Protein AF-A0A3S2UU12-F1 (afdb_monomer)

Structure (mmCIF, N/CA/C/O backbone):
data_AF-A0A3S2UU12-F1
#
_entry.id   AF-A0A3S2UU12-F1
#
loop_
_atom_site.group_PDB
_atom_site.id
_atom_site.type_symbol
_atom_site.label_atom_id
_atom_site.label_alt_id
_atom_site.label_comp_id
_atom_site.label_asym_id
_atom_site.label_entity_id
_atom_site.label_seq_id
_atom_site.pdbx_PDB_ins_code
_atom_site.Cartn_x
_atom_site.Cartn_y
_atom_site.Cartn_z
_atom_site.occupancy
_atom_site.B_iso_or_equiv
_atom_site.auth_seq_id
_atom_site.auth_comp_id
_atom_site.auth_asym_id
_atom_site.auth_atom_id
_atom_site.pdbx_PDB_model_num
ATOM 1 N N . MET A 1 1 ? 35.367 19.017 -12.533 1.00 51.81 1 MET A N 1
ATOM 2 C CA . MET A 1 1 ? 34.346 18.407 -13.404 1.00 51.81 1 MET A CA 1
ATOM 3 C C . MET A 1 1 ? 35.072 17.338 -14.184 1.00 51.81 1 MET A C 1
ATOM 5 O O . MET A 1 1 ? 36.102 17.669 -14.749 1.00 51.81 1 MET A O 1
ATOM 9 N N . LEU A 1 2 ? 34.641 16.083 -14.082 1.00 55.84 2 LEU A N 1
ATOM 10 C CA . LEU A 1 2 ? 35.152 15.020 -14.944 1.00 55.84 2 LEU A CA 1
ATOM 11 C C . LEU A 1 2 ? 34.399 15.168 -16.265 1.00 55.84 2 LEU A C 1
ATOM 13 O O . LEU A 1 2 ? 33.168 15.179 -16.247 1.00 55.84 2 LEU A O 1
ATOM 17 N N . ASP A 1 3 ? 35.117 15.377 -17.361 1.00 75.62 3 ASP A N 1
ATOM 18 C CA . ASP A 1 3 ? 34.500 15.518 -18.677 1.00 75.62 3 ASP A CA 1
ATOM 19 C C . ASP A 1 3 ? 33.794 14.203 -19.044 1.00 75.62 3 ASP A C 1
ATOM 21 O O . ASP A 1 3 ? 34.286 13.119 -18.719 1.00 75.62 3 ASP A O 1
ATOM 25 N N . ASP A 1 4 ? 32.663 14.271 -19.755 1.00 70.88 4 ASP A N 1
ATOM 26 C CA . ASP A 1 4 ? 31.896 13.086 -20.186 1.00 70.88 4 ASP A CA 1
ATOM 27 C C . ASP A 1 4 ? 32.773 12.038 -20.910 1.00 70.88 4 ASP A C 1
ATOM 29 O O . ASP A 1 4 ? 32.498 10.837 -20.880 1.00 70.88 4 ASP A O 1
ATOM 33 N N . ALA A 1 5 ? 33.883 12.484 -21.509 1.00 72.00 5 ALA A N 1
ATOM 34 C CA . ALA A 1 5 ? 34.888 11.646 -22.153 1.00 72.00 5 ALA A CA 1
ATOM 35 C C . ALA A 1 5 ? 35.693 10.755 -21.182 1.00 72.00 5 ALA A C 1
ATOM 37 O O . ALA A 1 5 ? 36.019 9.621 -21.537 1.00 72.00 5 ALA A O 1
ATOM 38 N N . GLU A 1 6 ? 36.019 11.223 -19.972 1.00 74.94 6 GLU A N 1
ATOM 39 C CA . GLU A 1 6 ? 36.690 10.389 -18.960 1.00 74.94 6 GLU A CA 1
ATOM 40 C C . GLU A 1 6 ? 35.740 9.323 -18.406 1.00 74.94 6 GLU A C 1
ATOM 42 O O . GLU A 1 6 ? 36.135 8.168 -18.251 1.00 74.94 6 GLU A O 1
ATOM 47 N N . ALA A 1 7 ? 34.469 9.674 -18.188 1.00 70.62 7 ALA A N 1
ATOM 48 C CA . ALA A 1 7 ? 33.450 8.727 -17.736 1.00 70.62 7 ALA A CA 1
ATOM 49 C C . ALA A 1 7 ? 33.189 7.612 -18.767 1.00 70.62 7 ALA A C 1
ATOM 51 O O . ALA A 1 7 ? 32.983 6.453 -18.396 1.00 70.62 7 ALA A O 1
ATOM 52 N N . ALA A 1 8 ? 33.226 7.944 -20.062 1.00 71.56 8 ALA A N 1
ATOM 53 C CA . ALA A 1 8 ? 33.094 6.967 -21.139 1.00 71.56 8 ALA A CA 1
ATOM 54 C C . ALA A 1 8 ? 34.292 6.004 -21.204 1.00 71.56 8 ALA A C 1
ATOM 56 O O . ALA A 1 8 ? 34.095 4.800 -21.363 1.00 71.56 8 ALA A O 1
ATOM 57 N N . ARG A 1 9 ? 35.522 6.513 -21.031 1.00 73.31 9 ARG A N 1
ATOM 58 C CA . ARG A 1 9 ? 36.742 5.686 -20.980 1.00 73.31 9 ARG A CA 1
ATOM 59 C C . ARG A 1 9 ? 36.743 4.735 -19.789 1.00 73.31 9 ARG A C 1
ATOM 61 O O . ARG A 1 9 ? 36.954 3.545 -19.973 1.00 73.31 9 ARG A O 1
ATOM 68 N N . ALA A 1 10 ? 36.405 5.237 -18.603 1.00 74.25 10 ALA A N 1
ATOM 69 C CA . ALA A 1 10 ? 36.368 4.429 -17.387 1.00 74.25 10 ALA A CA 1
ATOM 70 C C . ALA A 1 10 ? 35.397 3.237 -17.481 1.00 74.25 10 ALA A C 1
ATOM 72 O O . ALA A 1 10 ? 35.695 2.176 -16.950 1.00 74.25 10 ALA A O 1
ATOM 73 N N . ARG A 1 11 ? 34.260 3.384 -18.182 1.00 72.62 11 ARG A N 1
ATOM 74 C CA . ARG A 1 11 ? 33.350 2.258 -18.460 1.00 72.62 11 ARG A CA 1
ATOM 75 C C . ARG A 1 11 ? 33.905 1.267 -19.477 1.00 72.62 11 ARG A C 1
ATOM 77 O O . ARG A 1 11 ? 33.627 0.082 -19.362 1.00 72.62 11 ARG A O 1
ATOM 84 N N . ALA A 1 12 ? 34.601 1.756 -20.501 1.00 71.38 12 ALA A N 1
ATOM 85 C CA . ALA A 1 12 ? 35.148 0.907 -21.555 1.00 71.38 12 ALA A CA 1
ATOM 86 C C . ALA A 1 12 ? 36.307 0.034 -21.049 1.00 71.38 12 ALA A C 1
ATOM 88 O O . ALA A 1 12 ? 36.481 -1.081 -21.531 1.00 71.38 12 ALA A O 1
ATOM 89 N N . ASP A 1 13 ? 37.064 0.539 -20.071 1.00 77.81 13 ASP A N 1
ATOM 90 C CA . ASP A 1 13 ? 38.186 -0.164 -19.443 1.00 77.81 13 ASP A CA 1
ATOM 91 C C . ASP A 1 13 ? 37.767 -1.056 -18.253 1.00 77.81 13 ASP A C 1
ATOM 93 O O . ASP A 1 13 ? 38.618 -1.739 -17.683 1.00 77.81 13 ASP A O 1
ATOM 97 N N . ASP A 1 14 ? 36.483 -1.073 -17.864 1.00 79.25 14 ASP A N 1
ATOM 98 C CA . ASP A 1 14 ? 35.977 -1.902 -16.762 1.00 79.25 14 ASP A CA 1
ATOM 99 C C . ASP A 1 14 ? 35.636 -3.327 -17.254 1.00 79.25 14 ASP A C 1
ATOM 101 O O . ASP A 1 14 ? 34.667 -3.508 -17.999 1.00 79.25 14 ASP A O 1
ATOM 105 N N . PRO A 1 15 ? 36.397 -4.364 -16.849 1.00 72.69 15 PRO A N 1
ATOM 106 C CA . PRO A 1 15 ? 36.143 -5.745 -17.259 1.00 72.69 15 PRO A CA 1
ATOM 107 C C . PRO A 1 15 ? 34.870 -6.352 -16.643 1.00 72.69 15 PRO A C 1
ATOM 109 O O . PRO A 1 15 ? 34.442 -7.411 -17.100 1.00 72.69 15 PRO A O 1
ATOM 112 N N . ASP A 1 16 ? 34.275 -5.712 -15.628 1.00 79.31 16 ASP A N 1
ATOM 113 C CA . ASP A 1 16 ? 33.001 -6.100 -14.997 1.00 79.31 16 ASP A CA 1
ATOM 114 C C . ASP A 1 16 ? 31.812 -5.304 -15.577 1.00 79.31 16 ASP A C 1
ATOM 116 O O . ASP A 1 16 ? 30.660 -5.450 -15.155 1.00 79.31 16 ASP A O 1
ATOM 120 N N . ALA A 1 17 ? 32.060 -4.446 -16.577 1.00 75.06 17 ALA A N 1
ATOM 121 C CA . ALA A 1 17 ? 30.989 -3.776 -17.293 1.00 75.06 17 ALA A CA 1
ATOM 122 C C . ALA A 1 17 ? 30.105 -4.823 -17.979 1.00 75.06 17 ALA A C 1
ATOM 124 O O . ALA A 1 17 ? 30.531 -5.542 -18.886 1.00 75.06 17 ALA A O 1
ATOM 125 N N . ALA A 1 18 ? 28.846 -4.891 -17.545 1.00 7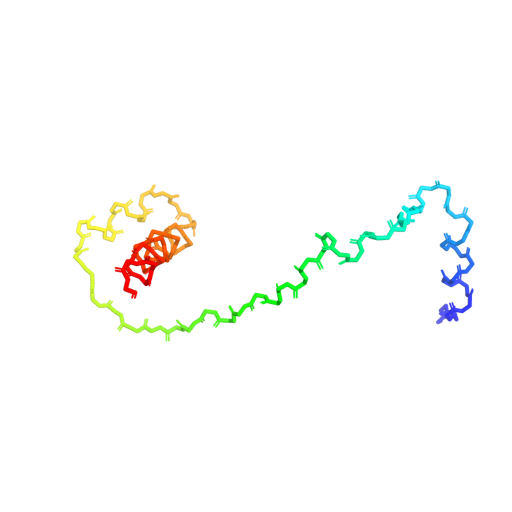4.19 18 ALA A N 1
ATOM 126 C CA . ALA A 1 18 ? 27.868 -5.800 -18.115 1.00 74.19 18 ALA A CA 1
ATOM 127 C C . ALA A 1 18 ? 27.763 -5.584 -19.634 1.00 74.19 18 ALA A C 1
ATOM 129 O O . ALA A 1 18 ? 27.297 -4.540 -20.096 1.00 74.19 18 ALA A O 1
ATOM 130 N N . GLN A 1 19 ? 28.179 -6.586 -20.410 1.00 73.88 19 GLN A N 1
ATOM 131 C CA . GLN A 1 19 ? 27.888 -6.635 -21.836 1.00 73.88 19 GLN A CA 1
ATOM 132 C C . GLN A 1 19 ? 26.395 -6.905 -22.004 1.00 73.88 19 GLN A C 1
ATOM 134 O O . GLN A 1 19 ? 25.874 -7.917 -21.527 1.00 73.88 19 GLN A O 1
ATOM 139 N N . THR A 1 20 ? 25.689 -5.992 -22.666 1.00 75.75 20 THR A N 1
ATOM 140 C CA . THR A 1 20 ? 24.330 -6.274 -23.121 1.00 75.75 20 THR A CA 1
ATOM 141 C C . THR A 1 20 ? 24.395 -7.322 -24.233 1.00 75.75 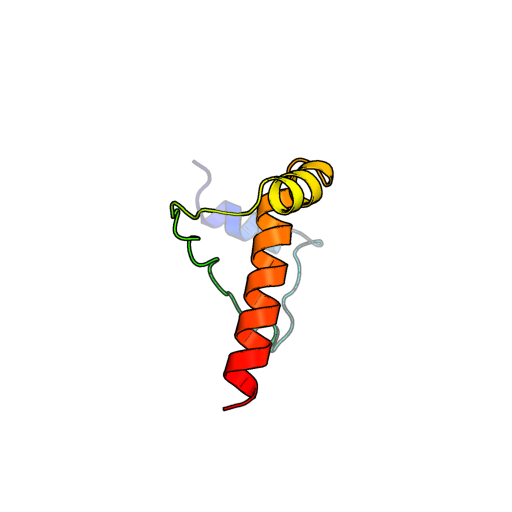20 THR A C 1
ATOM 143 O O . THR A 1 20 ? 25.317 -7.325 -25.047 1.00 75.75 20 THR A O 1
ATOM 146 N N . TYR A 1 21 ? 23.437 -8.246 -24.255 1.00 80.56 21 TYR A N 1
ATOM 147 C CA . TYR A 1 21 ? 23.298 -9.231 -25.329 1.00 80.56 21 TYR A CA 1
ATOM 148 C C . TYR A 1 21 ? 22.254 -8.749 -26.342 1.00 80.56 21 TYR A C 1
ATOM 150 O O . TYR A 1 21 ? 21.327 -8.029 -25.983 1.00 80.56 21 TYR A O 1
ATOM 158 N N . GLU A 1 22 ? 22.395 -9.127 -27.610 1.00 82.25 22 GLU A N 1
ATOM 159 C CA . GLU A 1 22 ? 21.450 -8.756 -28.672 1.00 82.25 22 GLU A CA 1
ATOM 160 C C . GLU A 1 22 ? 20.024 -9.233 -28.328 1.00 82.25 22 GLU A C 1
ATOM 162 O O . GLU A 1 22 ? 19.831 -10.381 -27.925 1.00 82.25 22 GLU A O 1
ATOM 167 N N . GLY A 1 23 ? 19.031 -8.341 -28.427 1.00 79.75 23 GLY A N 1
ATOM 168 C CA . GLY A 1 23 ? 17.637 -8.627 -28.055 1.00 79.75 23 GLY A CA 1
ATOM 169 C C . GLY A 1 23 ? 17.302 -8.482 -26.563 1.00 79.75 23 GLY A C 1
ATOM 170 O O . GLY A 1 23 ? 16.168 -8.746 -26.170 1.00 79.75 23 GLY A O 1
ATOM 171 N N . TRP A 1 24 ? 18.237 -8.036 -25.712 1.00 80.75 24 TRP A N 1
ATOM 172 C CA . TRP A 1 24 ? 17.946 -7.756 -24.294 1.00 80.75 24 TRP A CA 1
ATOM 173 C C . TRP A 1 24 ? 16.812 -6.729 -24.099 1.00 80.75 24 TRP A C 1
ATOM 175 O O . TRP A 1 24 ? 16.102 -6.784 -23.096 1.00 80.75 24 TRP A O 1
ATOM 185 N N . GLU A 1 25 ? 16.637 -5.811 -25.052 1.00 76.88 25 GLU A N 1
ATOM 186 C CA . GLU A 1 25 ? 15.594 -4.781 -25.054 1.00 76.88 25 GLU A CA 1
ATOM 187 C C . GLU A 1 25 ? 14.171 -5.343 -25.165 1.00 76.88 25 GLU A C 1
ATOM 189 O O . GLU A 1 25 ? 13.271 -4.829 -24.500 1.00 76.88 25 GLU A O 1
ATOM 194 N N . ASP A 1 26 ? 13.969 -6.441 -25.898 1.00 79.31 26 ASP A N 1
ATOM 195 C CA . ASP A 1 26 ? 12.661 -7.102 -26.0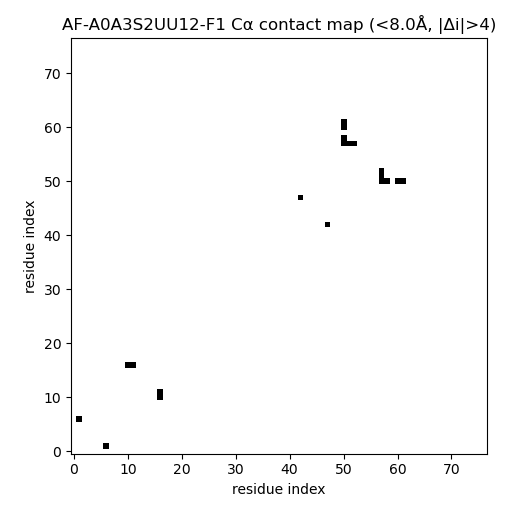06 1.00 79.31 26 ASP A CA 1
ATOM 196 C C . ASP A 1 26 ? 12.261 -7.815 -24.702 1.00 79.31 26 ASP A C 1
ATOM 198 O O . ASP A 1 26 ? 11.079 -8.027 -24.422 1.00 79.31 26 ASP A O 1
ATOM 202 N N . THR A 1 27 ? 13.243 -8.150 -23.861 1.00 70.12 27 THR A N 1
ATOM 203 C CA . THR A 1 27 ? 13.034 -8.773 -22.546 1.00 70.12 27 THR A CA 1
ATOM 204 C C . THR A 1 27 ? 12.731 -7.746 -21.450 1.00 70.12 27 THR A C 1
ATOM 206 O O . THR A 1 27 ? 12.272 -8.115 -20.364 1.00 70.12 27 THR A O 1
ATOM 209 N N . VAL A 1 28 ? 12.987 -6.456 -21.696 1.00 68.12 28 VAL A N 1
ATOM 210 C CA . VAL A 1 28 ? 12.854 -5.390 -20.697 1.00 68.12 28 VAL A CA 1
ATOM 211 C C . VAL A 1 28 ? 11.646 -4.516 -21.018 1.00 68.12 28 VAL A C 1
ATOM 213 O O . VAL A 1 28 ? 11.714 -3.532 -21.746 1.00 68.12 28 VAL A O 1
ATOM 216 N N . THR A 1 29 ? 10.517 -4.812 -20.376 1.00 66.50 29 THR A N 1
ATOM 217 C CA . THR A 1 29 ? 9.405 -3.856 -20.323 1.00 66.50 29 THR A CA 1
ATOM 218 C C . THR A 1 29 ? 9.684 -2.819 -19.233 1.00 66.50 29 THR A C 1
ATOM 220 O O . THR A 1 29 ? 9.463 -3.073 -18.047 1.00 66.50 29 THR A O 1
ATOM 223 N N . LEU A 1 30 ? 10.149 -1.629 -19.625 1.00 57.25 30 LEU A N 1
ATOM 224 C CA . LEU A 1 30 ? 10.230 -0.460 -18.741 1.00 57.25 30 LEU A CA 1
ATOM 225 C C . LEU A 1 30 ? 8.817 0.070 -18.452 1.00 57.25 30 LEU A C 1
ATOM 227 O O . LEU A 1 30 ? 8.395 1.099 -18.976 1.00 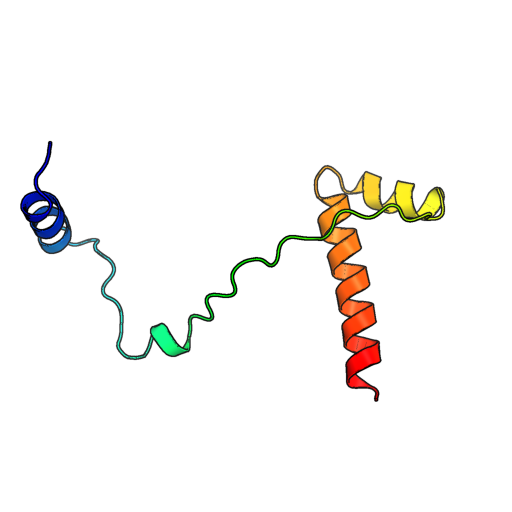57.25 30 LEU A O 1
ATOM 231 N N . SER A 1 31 ? 8.061 -0.627 -17.604 1.00 59.16 31 SER A N 1
ATOM 232 C CA . SER A 1 31 ? 6.852 -0.041 -17.031 1.00 59.16 31 SER A CA 1
ATOM 233 C C . SER A 1 31 ? 7.284 0.955 -15.962 1.00 59.16 31 SER A C 1
ATOM 235 O O . SER A 1 31 ? 7.673 0.568 -14.858 1.00 59.16 31 SER A O 1
ATOM 237 N N . LEU A 1 32 ? 7.201 2.250 -16.271 1.00 58.66 32 LEU A N 1
ATOM 238 C CA . LEU A 1 32 ? 7.233 3.282 -15.238 1.00 58.66 32 LEU A CA 1
ATOM 239 C C . LEU A 1 32 ? 6.149 2.936 -14.201 1.00 58.66 32 LEU A C 1
ATOM 241 O O . LEU A 1 32 ? 5.021 2.624 -14.598 1.00 58.66 32 LEU A O 1
ATOM 245 N N . PRO A 1 33 ? 6.459 2.924 -12.891 1.00 62.16 33 PRO A N 1
ATOM 246 C CA . PRO A 1 33 ? 5.449 2.646 -11.887 1.00 62.16 33 PRO A CA 1
ATOM 247 C C . PRO A 1 33 ? 4.406 3.759 -11.957 1.00 62.16 33 PRO A C 1
ATOM 249 O O . PRO A 1 33 ? 4.693 4.907 -11.616 1.00 62.16 33 PRO A O 1
ATOM 252 N N . GLU A 1 34 ? 3.202 3.427 -12.420 1.00 68.56 34 GLU A N 1
ATOM 253 C CA . GLU A 1 34 ? 2.096 4.375 -12.396 1.00 68.56 34 GLU A CA 1
ATOM 254 C C . GLU A 1 34 ? 1.885 4.823 -10.945 1.00 68.56 34 GLU A C 1
ATOM 256 O O . GLU A 1 34 ? 1.845 4.009 -10.010 1.00 68.56 34 GLU A O 1
ATOM 261 N N . THR A 1 35 ? 1.828 6.137 -10.731 1.00 74.50 35 THR A N 1
ATOM 262 C CA . THR A 1 35 ? 1.679 6.686 -9.389 1.00 74.50 35 THR A CA 1
ATOM 263 C C . THR A 1 35 ? 0.320 6.274 -8.8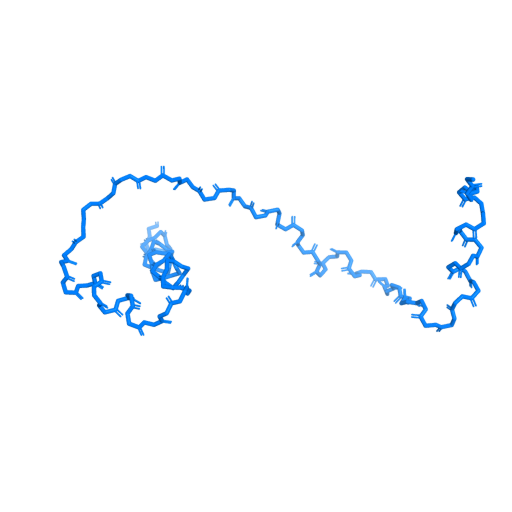38 1.00 74.50 35 THR A C 1
ATOM 265 O O . THR A 1 35 ? -0.738 6.635 -9.354 1.00 74.50 35 THR A O 1
ATOM 268 N N . LYS A 1 36 ? 0.342 5.482 -7.762 1.00 81.81 36 LYS A N 1
ATOM 269 C CA . LYS A 1 36 ? -0.878 5.049 -7.078 1.00 81.81 36 LYS A CA 1
ATOM 270 C C . LYS A 1 36 ? -1.675 6.284 -6.660 1.00 81.81 36 LYS A C 1
ATOM 272 O O . LYS A 1 36 ? -1.144 7.176 -5.999 1.00 81.81 36 LYS A O 1
ATOM 277 N N . LYS A 1 37 ? -2.958 6.321 -7.011 1.00 85.94 37 LYS A N 1
ATOM 278 C CA . LYS A 1 37 ? -3.853 7.408 -6.604 1.00 85.94 37 LYS A CA 1
ATOM 279 C C . LYS A 1 37 ? -4.189 7.259 -5.123 1.00 85.94 37 LYS A C 1
ATOM 281 O O . LYS A 1 37 ? -4.690 6.219 -4.700 1.00 85.94 37 LYS A O 1
ATOM 286 N N . GLN A 1 38 ? -3.931 8.299 -4.334 1.00 88.81 38 GLN A N 1
ATOM 287 C CA . GLN A 1 38 ? -4.376 8.348 -2.945 1.00 88.81 38 GLN A CA 1
ATOM 288 C C . GLN A 1 38 ? -5.879 8.642 -2.907 1.00 88.81 38 GLN A C 1
ATOM 290 O O . GLN A 1 38 ? -6.324 9.688 -3.375 1.00 88.81 38 GLN A O 1
ATOM 295 N N . ILE A 1 39 ? -6.651 7.721 -2.335 1.00 88.50 39 ILE A N 1
ATOM 296 C CA . ILE A 1 39 ? -8.100 7.856 -2.159 1.00 88.50 39 ILE A CA 1
ATOM 297 C C . ILE A 1 39 ? -8.489 7.631 -0.697 1.00 88.50 39 ILE A C 1
ATOM 299 O O . ILE A 1 39 ? -7.765 6.983 0.061 1.00 88.50 39 ILE A O 1
ATOM 303 N N . THR A 1 40 ? -9.660 8.130 -0.305 1.00 92.19 40 THR A N 1
ATOM 304 C CA . THR A 1 40 ? -10.298 7.773 0.967 1.00 92.19 40 THR A CA 1
ATOM 305 C C . THR A 1 40 ? -11.324 6.672 0.716 1.00 92.19 40 THR A C 1
ATOM 307 O O . THR A 1 40 ? -12.305 6.890 0.012 1.00 92.19 40 THR A O 1
ATOM 310 N N . LEU A 1 41 ? -11.105 5.494 1.300 1.00 91.12 41 LEU A N 1
ATOM 311 C CA . LEU A 1 41 ? -12.000 4.337 1.218 1.00 91.12 41 LEU A CA 1
ATOM 312 C C . LEU A 1 41 ? -12.360 3.868 2.631 1.00 91.12 41 LEU A C 1
ATOM 314 O O . LEU A 1 41 ? -11.503 3.843 3.515 1.00 91.12 41 LEU A O 1
ATOM 318 N N . ARG A 1 42 ? -13.622 3.482 2.841 1.00 95.12 42 ARG A N 1
ATOM 319 C CA . ARG A 1 42 ? -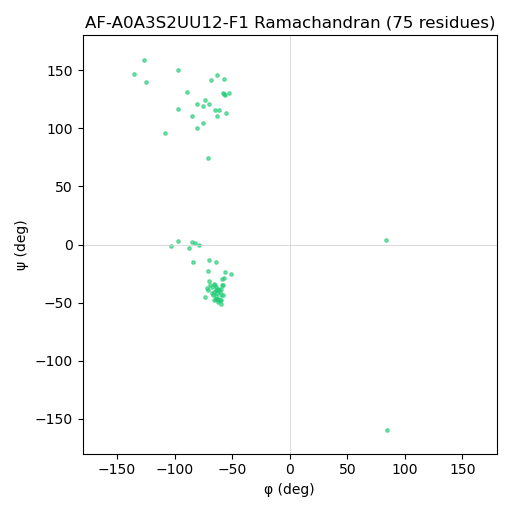14.064 2.818 4.075 1.00 95.12 42 ARG A CA 1
ATOM 320 C C . ARG A 1 42 ? -13.894 1.310 3.919 1.00 95.12 42 ARG A C 1
ATOM 322 O O . ARG A 1 42 ? -14.313 0.754 2.911 1.00 95.12 42 ARG A O 1
ATOM 329 N N . VAL A 1 43 ? -13.284 0.680 4.914 1.00 94.62 43 VAL A N 1
ATOM 330 C CA . VAL A 1 43 ? -13.026 -0.763 4.977 1.00 94.62 43 VAL A CA 1
ATOM 331 C C . VAL A 1 43 ? -13.382 -1.231 6.383 1.00 94.62 43 VAL A C 1
ATOM 333 O O . VAL A 1 43 ? -13.192 -0.471 7.338 1.00 94.62 43 VAL A O 1
ATOM 336 N N . ASP A 1 44 ? -13.884 -2.457 6.511 1.00 97.88 44 ASP A N 1
ATOM 337 C CA . ASP A 1 44 ? -14.194 -3.048 7.811 1.00 97.88 44 ASP A CA 1
ATOM 338 C C . ASP A 1 44 ? -12.964 -3.085 8.722 1.00 97.88 44 ASP A C 1
ATOM 340 O O . ASP A 1 44 ? -11.828 -3.319 8.289 1.00 97.88 44 ASP A O 1
ATOM 344 N N . ALA A 1 45 ? -13.197 -2.849 10.015 1.00 97.44 45 ALA A N 1
ATOM 345 C CA . ALA A 1 45 ? -12.130 -2.735 11.003 1.00 97.44 45 ALA A CA 1
ATOM 346 C C . ALA A 1 45 ? -11.318 -4.033 11.134 1.00 97.44 45 ALA A C 1
ATOM 348 O O . ALA A 1 45 ? -10.095 -3.976 11.258 1.00 97.44 45 ALA A O 1
ATOM 349 N N . GLU A 1 46 ? -11.978 -5.193 11.060 1.00 98.06 46 GLU A N 1
ATOM 350 C CA . GLU A 1 46 ? -11.318 -6.501 11.126 1.00 98.06 46 GLU A CA 1
ATOM 351 C C . GLU A 1 46 ? -10.405 -6.745 9.918 1.00 98.06 46 GLU A C 1
ATOM 353 O O . GLU A 1 46 ? -9.266 -7.184 10.078 1.00 98.06 46 GLU A O 1
ATOM 358 N N . VAL A 1 47 ? -10.856 -6.359 8.721 1.00 97.19 47 VAL A N 1
ATOM 359 C CA . VAL A 1 47 ? -10.096 -6.508 7.476 1.00 97.19 47 VAL A CA 1
ATOM 360 C C . VAL A 1 47 ? -8.862 -5.615 7.522 1.00 97.19 47 VAL A C 1
ATOM 362 O O . VAL A 1 47 ? -7.745 -6.071 7.265 1.00 97.19 47 VAL A O 1
ATOM 365 N N . LEU A 1 48 ? -9.030 -4.347 7.914 1.00 96.25 48 LEU A N 1
ATOM 366 C CA . LEU A 1 48 ? -7.903 -3.428 8.062 1.00 96.25 48 LEU A CA 1
ATOM 367 C C . LEU A 1 48 ? -6.922 -3.900 9.146 1.00 96.25 48 LEU A C 1
ATOM 369 O O . LEU A 1 48 ? -5.708 -3.774 8.965 1.00 96.25 48 LEU A O 1
ATOM 373 N N . GLY A 1 49 ? -7.434 -4.444 10.253 1.00 97.62 49 GLY A N 1
ATOM 374 C CA . GLY A 1 49 ? -6.633 -5.028 11.327 1.00 97.62 49 GLY A CA 1
ATOM 375 C C . GLY A 1 49 ? -5.779 -6.197 10.838 1.00 97.62 49 GLY A C 1
ATOM 376 O O . GLY A 1 49 ? -4.569 -6.204 11.072 1.00 97.62 49 GLY A O 1
ATOM 377 N N . TRP A 1 50 ? -6.384 -7.121 10.087 1.00 97.62 50 TRP A N 1
ATOM 378 C CA . TRP A 1 50 ? -5.690 -8.260 9.489 1.00 97.62 50 TRP A CA 1
ATOM 379 C C . TRP A 1 50 ? -4.582 -7.812 8.535 1.00 97.62 50 TRP A C 1
ATOM 381 O O . TRP A 1 50 ? -3.446 -8.251 8.667 1.00 97.62 50 TRP A O 1
ATOM 391 N N . TYR A 1 51 ? -4.835 -6.866 7.625 1.00 97.50 51 TYR A N 1
ATOM 392 C CA . TYR A 1 51 ? -3.763 -6.371 6.755 1.00 97.50 51 TYR A CA 1
ATOM 393 C C . TYR A 1 51 ? -2.646 -5.706 7.569 1.00 97.50 51 TYR A C 1
ATOM 395 O O . TYR A 1 51 ? -1.474 -6.029 7.372 1.00 97.50 51 TYR A O 1
ATOM 403 N N . ARG A 1 52 ? -2.974 -4.830 8.528 1.00 96.62 52 ARG A N 1
ATOM 404 C CA . ARG A 1 52 ? -1.969 -4.138 9.358 1.00 96.62 52 ARG A CA 1
ATOM 405 C C . ARG A 1 52 ? -1.075 -5.087 10.155 1.00 96.62 52 ARG A C 1
ATOM 407 O O . ARG A 1 52 ? 0.086 -4.737 10.376 1.00 96.62 52 ARG A O 1
ATOM 414 N N . SER A 1 53 ? -1.555 -6.272 10.541 1.00 97.38 53 SER A N 1
ATOM 415 C CA . SER A 1 53 ? -0.726 -7.260 11.247 1.00 97.38 53 SER A CA 1
ATOM 416 C C . SER A 1 53 ? 0.441 -7.794 10.403 1.00 97.38 53 SER A C 1
ATOM 418 O O . SER A 1 53 ? 1.386 -8.338 10.963 1.00 97.38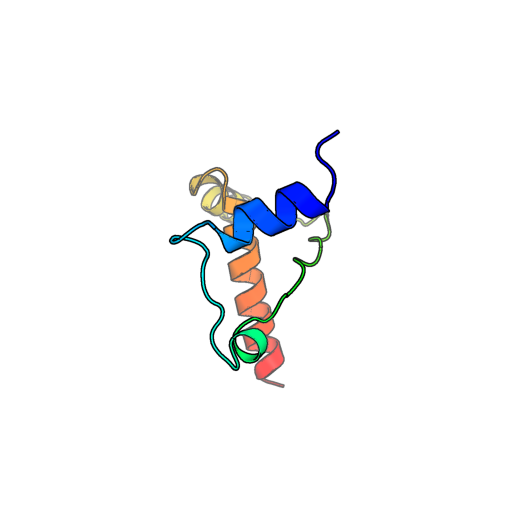 53 SER A O 1
ATOM 420 N N . HIS A 1 54 ? 0.428 -7.591 9.079 1.00 93.94 54 HIS A N 1
ATOM 421 C CA . HIS A 1 54 ? 1.513 -7.966 8.161 1.00 93.94 54 HIS A CA 1
ATOM 422 C C . HIS A 1 54 ? 2.653 -6.925 8.109 1.00 93.94 54 HIS A C 1
ATOM 424 O O . HIS A 1 54 ? 3.616 -7.082 7.357 1.00 93.94 54 HIS A O 1
ATOM 430 N N . GLY A 1 55 ? 2.570 -5.844 8.894 1.00 94.06 55 GLY A N 1
ATOM 431 C CA . GLY A 1 55 ? 3.627 -4.838 9.023 1.00 94.06 55 GLY A CA 1
ATOM 432 C C . GLY A 1 55 ? 3.605 -3.750 7.943 1.00 94.06 55 GLY A C 1
ATOM 433 O O . GLY A 1 55 ? 2.588 -3.489 7.304 1.00 94.06 55 GLY A O 1
ATOM 434 N N . LYS A 1 56 ? 4.745 -3.067 7.742 1.00 88.38 56 LYS A N 1
ATOM 435 C CA . LYS A 1 56 ? 4.870 -1.835 6.923 1.00 88.38 56 LYS A CA 1
ATOM 436 C C . LYS A 1 56 ? 4.387 -1.990 5.469 1.00 88.38 56 LYS A C 1
ATOM 438 O O . LYS A 1 56 ? 4.006 -1.004 4.845 1.00 88.38 56 LYS A O 1
ATOM 443 N N . GLY A 1 57 ? 4.371 -3.214 4.940 1.00 92.44 57 GLY A N 1
ATOM 444 C CA . GLY A 1 57 ? 3.945 -3.531 3.574 1.00 92.44 57 GLY A CA 1
ATOM 445 C C . GLY A 1 57 ? 2.439 -3.735 3.380 1.00 92.44 57 GLY A C 1
ATOM 446 O O . GLY A 1 57 ? 2.027 -4.037 2.261 1.00 92.44 57 GLY A O 1
ATOM 447 N N . TYR A 1 58 ? 1.609 -3.577 4.418 1.00 96.19 58 TYR A N 1
ATOM 448 C CA . TYR A 1 58 ? 0.201 -3.985 4.352 1.00 96.19 58 TYR A CA 1
ATOM 449 C C . TYR A 1 58 ? -0.605 -3.320 3.229 1.00 96.19 58 TYR A C 1
ATOM 451 O O . TYR A 1 58 ? -1.456 -3.965 2.625 1.00 96.19 58 TYR A O 1
ATOM 459 N N . GLN A 1 59 ? -0.328 -2.052 2.902 1.00 93.06 59 GLN A N 1
ATOM 460 C CA . GLN A 1 59 ? -1.017 -1.357 1.807 1.00 93.06 59 GLN A CA 1
ATOM 461 C C . GLN A 1 59 ? -0.630 -1.923 0.438 1.00 93.06 59 GLN A C 1
ATOM 463 O O . GLN A 1 59 ? -1.467 -2.000 -0.457 1.00 93.06 59 GLN A O 1
ATOM 468 N N . THR A 1 60 ? 0.626 -2.345 0.270 1.00 92.88 60 THR A N 1
ATOM 469 C CA . THR A 1 60 ? 1.087 -3.012 -0.953 1.00 92.88 60 THR A CA 1
ATOM 470 C C . THR A 1 60 ? 0.412 -4.368 -1.109 1.00 92.88 60 THR A C 1
ATOM 472 O O . THR A 1 60 ? -0.069 -4.667 -2.200 1.00 92.88 60 THR A O 1
ATOM 475 N N . LEU A 1 61 ? 0.308 -5.141 -0.023 1.00 93.81 61 LEU A N 1
ATOM 476 C CA . LEU A 1 61 ? -0.399 -6.422 -0.013 1.00 93.81 61 LEU A CA 1
ATOM 477 C C . LEU A 1 61 ? -1.891 -6.240 -0.329 1.00 93.81 61 LEU A C 1
ATOM 479 O O . LEU A 1 61 ? -2.413 -6.891 -1.228 1.00 93.81 61 LEU A O 1
ATOM 483 N N . MET A 1 62 ? -2.556 -5.302 0.348 1.00 95.12 62 MET A N 1
ATOM 484 C CA . MET A 1 62 ? -3.965 -4.982 0.110 1.00 95.12 62 MET A CA 1
ATOM 485 C C . MET A 1 62 ? -4.207 -4.568 -1.347 1.00 95.12 62 MET A C 1
ATOM 487 O O . MET A 1 62 ? -5.136 -5.053 -1.985 1.00 95.12 62 MET A O 1
ATOM 491 N N . ASN A 1 63 ? -3.332 -3.734 -1.916 1.00 93.94 63 ASN A N 1
ATOM 492 C CA . ASN A 1 63 ? -3.420 -3.345 -3.320 1.00 93.94 63 ASN A CA 1
ATOM 493 C C . ASN A 1 63 ? -3.217 -4.528 -4.281 1.00 93.94 63 ASN A C 1
ATOM 495 O O . ASN A 1 63 ? -3.895 -4.596 -5.301 1.00 93.94 63 ASN A O 1
ATOM 499 N N . ALA A 1 64 ? -2.298 -5.451 -3.981 1.00 93.75 64 ALA A N 1
ATOM 500 C CA . ALA A 1 64 ? -2.072 -6.638 -4.806 1.00 93.75 64 ALA A CA 1
ATOM 501 C C . ALA A 1 64 ? -3.313 -7.544 -4.852 1.00 93.75 64 ALA A C 1
ATOM 503 O O . ALA A 1 64 ? -3.695 -8.004 -5.926 1.00 93.75 64 ALA A O 1
ATOM 504 N N . VAL A 1 65 ? -3.985 -7.729 -3.712 1.00 94.38 65 VAL A N 1
ATOM 505 C CA . VAL A 1 65 ? -5.237 -8.499 -3.635 1.00 94.38 65 VAL A CA 1
ATOM 506 C C . VAL A 1 65 ? -6.352 -7.829 -4.442 1.00 94.38 65 VAL A C 1
ATOM 508 O O . VAL A 1 65 ? -7.009 -8.491 -5.245 1.00 94.38 65 VAL A O 1
ATOM 511 N N . LEU A 1 66 ? -6.537 -6.513 -4.287 1.00 93.56 66 LEU A N 1
ATOM 512 C CA . LEU A 1 66 ? -7.533 -5.757 -5.057 1.00 93.56 66 LEU A CA 1
ATOM 513 C C . LEU A 1 66 ? -7.265 -5.823 -6.567 1.00 93.56 66 LEU A C 1
ATOM 515 O O . LEU A 1 66 ? -8.201 -5.999 -7.347 1.00 93.56 66 LEU A O 1
ATOM 519 N N . LYS A 1 67 ? -5.994 -5.731 -6.975 1.00 91.75 67 LYS A N 1
ATOM 520 C CA . LYS A 1 67 ? -5.582 -5.860 -8.377 1.00 91.75 67 LYS A CA 1
ATOM 521 C C . LYS A 1 67 ? -5.908 -7.247 -8.933 1.00 91.75 67 LYS A C 1
ATOM 523 O O . LYS A 1 67 ? -6.534 -7.326 -9.982 1.00 91.75 67 LYS A O 1
ATOM 528 N N . GLY A 1 68 ? -5.569 -8.317 -8.213 1.00 92.06 68 GLY A N 1
ATOM 529 C CA . GLY A 1 68 ? -5.874 -9.682 -8.652 1.00 92.06 68 GLY A CA 1
ATOM 530 C C . GLY A 1 68 ? -7.378 -9.937 -8.801 1.00 92.06 68 GLY A C 1
ATOM 531 O O . GLY A 1 68 ? -7.810 -10.551 -9.775 1.00 92.06 68 GLY A O 1
ATOM 532 N N . TYR A 1 69 ? -8.196 -9.406 -7.885 1.00 93.75 69 TYR A N 1
ATOM 533 C CA . TYR A 1 69 ? -9.656 -9.472 -8.009 1.00 93.75 69 TYR A CA 1
ATOM 534 C C . TYR A 1 69 ? -10.171 -8.706 -9.237 1.00 93.75 69 TYR A C 1
ATOM 536 O O . TYR A 1 69 ? -11.015 -9.218 -9.974 1.00 93.75 69 TYR A O 1
ATOM 544 N N . MET A 1 70 ? -9.651 -7.497 -9.482 1.00 93.31 70 MET A N 1
ATOM 545 C CA . MET A 1 70 ? -9.984 -6.703 -10.668 1.00 93.31 70 MET A CA 1
ATOM 546 C C . MET A 1 70 ? -9.627 -7.455 -11.954 1.00 93.31 70 MET A C 1
ATOM 548 O O . MET A 1 70 ? -10.479 -7.596 -12.825 1.00 93.31 70 MET A O 1
ATOM 552 N N . GLU A 1 71 ? -8.400 -7.967 -12.067 1.00 91.19 71 GLU A N 1
ATOM 553 C CA . GLU A 1 71 ? -7.930 -8.700 -13.247 1.00 91.19 71 GLU A CA 1
ATOM 554 C C . GLU A 1 71 ? -8.787 -9.939 -13.506 1.00 91.19 71 GLU A C 1
ATOM 556 O O . GLU A 1 71 ? -9.213 -10.150 -14.639 1.00 91.19 71 GLU A O 1
ATOM 561 N N . GLN A 1 72 ? -9.125 -10.709 -12.467 1.00 92.69 72 GLN A N 1
ATOM 562 C CA . GLN A 1 72 ? -10.010 -11.867 -12.606 1.00 92.69 72 GLN A CA 1
ATOM 563 C C . GLN A 1 72 ? -11.391 -11.484 -13.158 1.00 92.69 72 GLN A C 1
ATOM 565 O O . GLN A 1 72 ? -11.974 -12.244 -13.930 1.00 92.69 72 GLN A O 1
ATOM 570 N N . LYS A 1 73 ? -11.936 -10.334 -12.748 1.00 90.81 73 LYS A N 1
ATOM 571 C CA . LYS A 1 73 ? -13.234 -9.855 -13.234 1.00 90.81 73 LYS A CA 1
ATOM 572 C C . LYS A 1 73 ? -13.151 -9.347 -14.668 1.00 90.81 73 LYS A C 1
ATOM 574 O O . LYS A 1 73 ? -13.984 -9.735 -15.470 1.00 90.81 73 LYS A O 1
ATOM 579 N N . VAL A 1 74 ? -12.134 -8.549 -14.986 1.00 85.50 74 VAL A N 1
ATOM 58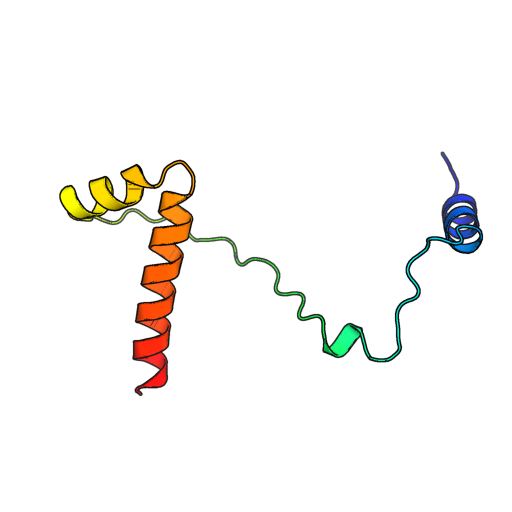0 C CA . VAL A 1 74 ? -11.944 -7.972 -16.324 1.00 85.50 74 VAL A CA 1
ATOM 581 C C . VAL A 1 74 ? -11.681 -9.046 -17.382 1.00 85.50 74 VAL A C 1
ATOM 583 O O . VAL A 1 74 ? -12.154 -8.904 -18.496 1.00 85.50 74 VAL A O 1
ATOM 586 N N . HIS A 1 75 ? -10.978 -10.135 -17.054 1.00 70.25 75 HIS A N 1
ATOM 587 C CA . HIS A 1 75 ? -10.713 -11.225 -18.008 1.00 70.25 75 HIS A CA 1
ATOM 588 C C . HIS A 1 75 ? -11.896 -12.193 -18.204 1.00 70.25 75 HIS A C 1
ATOM 590 O O . HIS A 1 75 ? -11.760 -13.174 -18.935 1.00 70.25 75 HIS A O 1
ATOM 596 N N . ARG A 1 76 ? -13.027 -11.990 -17.513 1.00 62.03 76 ARG A N 1
ATOM 597 C CA . ARG A 1 76 ? -14.214 -12.860 -17.607 1.00 62.03 76 ARG A CA 1
ATOM 598 C C . ARG A 1 76 ? -15.337 -12.258 -18.466 1.00 62.03 76 ARG A C 1
ATOM 600 O O . ARG A 1 76 ? -16.356 -12.924 -18.638 1.00 62.03 76 ARG A O 1
ATOM 607 N N . ASP A 1 77 ? -15.135 -11.055 -18.992 1.00 48.38 77 ASP A N 1
ATOM 608 C CA . ASP A 1 77 ? -16.008 -10.330 -19.925 1.00 48.38 77 ASP A CA 1
ATOM 609 C C . ASP A 1 77 ? -15.264 -10.083 -21.250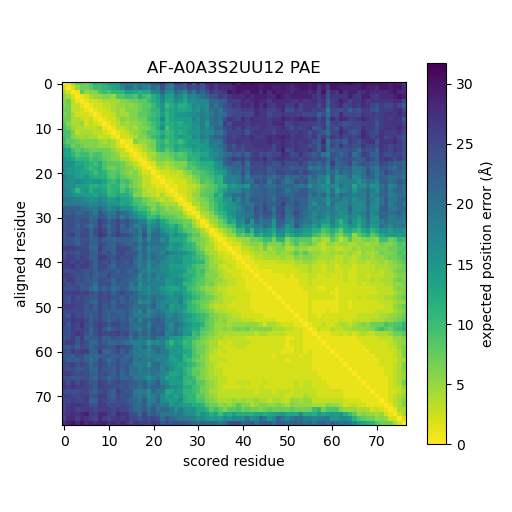 1.00 48.38 77 ASP A C 1
ATOM 611 O O . ASP A 1 77 ? -15.939 -10.057 -22.305 1.00 48.38 77 ASP A O 1
#

Secondary structure (DSSP, 8-state):
---HHHHHHHHHT-TTS-PPPTTTTTT------PPPPP------HHHHHHHHTT-TTHHHHHHHHHHHHHHHHHTT-

Mean predicted aligned error: 13.5 Å

Foldseek 3Di:
DPPVVVVVVVLVPDPPNDDDDPPVVVVDDPDDPDPDDDDDDDDDPVVVVVLCVVDPCSVVVVVVVVVVVVVVVVVVD

pLDDT: mean 82.16, std 12.94, range [48.38, 98.06]

Solvent-accessible surface area (backbone atoms only — not comparable to full-atom values): 5134 Å² total; per-residue (Å²): 132,83,53,73,67,57,60,52,48,58,52,74,73,36,91,81,55,81,78,83,57,92,68,53,67,83,74,54,82,84,71,74,80,74,78,79,79,88,78,92,79,91,74,59,68,67,60,54,49,59,39,52,74,69,44,97,53,22,66,60,52,52,49,52,53,54,47,52,54,48,51,60,55,62,77,74,111

Sequence (77 aa):
MLDDAEAARARADDPDAAQTYEGWEDTVTLSLPETKKQITLRVDAEVLGWYRSHGKGYQTLMNAVLKGYMEQKVHRD

Radius of gyration: 22.32 Å; Cα contacts (8 Å, |Δi|>4): 10; chains: 1; bounding box: 54×31×40 Å